Protein AF-A0A9E5QF28-F1 (afdb_monomer_lite)

Radius of gyration: 13.84 Å; chains: 1; bounding box: 33×22×39 Å

Foldseek 3Di:
DPPVVVVVVLVDDDDDLDDPADQAAFQLVRVCVVCVVSVHDSVVSQVVCVVVVNNVRRRPRNVPDDDSD

Sequence (69 aa):
MVDDKSAFSHNVGVVFPEDGLYQRRTVLDNLLISCRIYGLAKERAGTVIELIGLADQKNVLVSKLIGSL

Structure (mmCIF, N/CA/C/O backbone):
data_AF-A0A9E5QF28-F1
#
_entry.id   AF-A0A9E5QF28-F1
#
loop_
_atom_site.group_PDB
_atom_site.id
_atom_site.type_symbol
_atom_si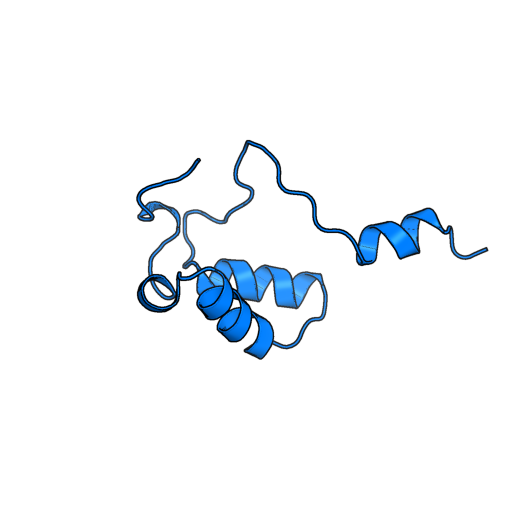te.label_atom_id
_atom_site.label_alt_id
_atom_site.label_comp_id
_atom_site.label_asym_id
_atom_site.label_entity_id
_atom_site.label_seq_id
_atom_site.pdbx_PDB_ins_code
_atom_site.Cartn_x
_atom_site.Cartn_y
_atom_site.Cartn_z
_atom_site.occupancy
_atom_site.B_iso_or_equiv
_atom_site.auth_seq_id
_atom_site.auth_comp_id
_atom_site.auth_asym_id
_atom_site.auth_atom_id
_atom_site.pdbx_PDB_model_num
ATOM 1 N N . MET A 1 1 ? 21.721 5.528 -25.302 1.00 52.09 1 MET A N 1
ATOM 2 C CA . MET A 1 1 ? 21.651 4.727 -24.066 1.00 52.09 1 MET A CA 1
ATOM 3 C C . MET A 1 1 ? 20.492 5.272 -23.265 1.00 52.09 1 MET A C 1
ATOM 5 O O . MET A 1 1 ? 20.567 6.415 -22.838 1.00 52.09 1 MET A O 1
ATOM 9 N N . VAL A 1 2 ? 19.386 4.531 -23.174 1.00 59.97 2 VAL A N 1
ATOM 10 C CA . VAL A 1 2 ? 18.387 4.825 -22.141 1.00 59.97 2 VAL A CA 1
ATOM 11 C C . VAL A 1 2 ? 19.105 4.519 -20.837 1.00 59.97 2 VAL A C 1
ATOM 13 O O . VAL A 1 2 ? 19.561 3.400 -20.647 1.00 59.97 2 VAL A O 1
ATOM 16 N N . ASP A 1 3 ? 19.350 5.568 -20.066 1.00 72.50 3 ASP A N 1
ATOM 17 C CA . ASP A 1 3 ? 20.210 5.593 -18.889 1.00 72.50 3 ASP A CA 1
ATOM 18 C C . ASP A 1 3 ? 19.834 4.436 -17.944 1.00 72.50 3 ASP A C 1
ATOM 20 O O . ASP A 1 3 ? 18.705 4.407 -17.445 1.00 72.50 3 ASP A O 1
ATOM 24 N N . ASP A 1 4 ? 20.731 3.461 -17.730 1.00 79.12 4 ASP A N 1
ATOM 25 C CA . ASP A 1 4 ? 20.471 2.238 -16.939 1.00 79.12 4 ASP A CA 1
ATOM 26 C C . ASP A 1 4 ? 19.894 2.568 -15.551 1.00 79.12 4 ASP A C 1
ATOM 28 O O . ASP A 1 4 ? 19.067 1.842 -14.992 1.00 79.12 4 ASP A O 1
ATOM 32 N N . LYS A 1 5 ? 20.263 3.742 -15.029 1.00 81.62 5 LYS A N 1
ATOM 33 C CA . LYS A 1 5 ? 19.729 4.333 -13.803 1.00 81.62 5 LYS A CA 1
ATOM 34 C C . LYS A 1 5 ? 18.207 4.512 -13.829 1.00 81.62 5 LYS A C 1
ATOM 36 O O . LYS A 1 5 ? 17.540 4.235 -12.833 1.00 81.62 5 LYS A O 1
ATOM 41 N N . SER A 1 6 ? 17.651 4.983 -14.945 1.00 80.81 6 SER A N 1
ATOM 42 C CA . SER A 1 6 ? 16.210 5.199 -15.101 1.00 80.81 6 SER A CA 1
ATOM 43 C C . SER A 1 6 ? 15.454 3.872 -15.095 1.00 80.81 6 SER A C 1
ATOM 45 O O . SER A 1 6 ? 14.459 3.731 -14.384 1.00 80.81 6 SER A O 1
ATOM 47 N N . ALA A 1 7 ? 15.963 2.867 -15.814 1.00 82.44 7 ALA A N 1
ATOM 48 C CA . ALA A 1 7 ? 15.368 1.533 -15.837 1.00 82.44 7 ALA A CA 1
ATOM 49 C C . ALA A 1 7 ? 15.399 0.870 -14.450 1.00 82.44 7 ALA A C 1
ATOM 51 O O . ALA A 1 7 ? 14.408 0.282 -14.020 1.00 82.44 7 ALA A O 1
ATOM 52 N N . PHE A 1 8 ? 16.504 1.013 -13.715 1.00 85.50 8 PHE A N 1
ATOM 53 C CA . PHE A 1 8 ? 16.616 0.502 -12.350 1.00 85.50 8 PHE A CA 1
ATOM 54 C C . PHE A 1 8 ? 15.634 1.188 -11.389 1.00 85.50 8 PHE A C 1
ATOM 56 O O . PHE A 1 8 ? 14.935 0.513 -10.635 1.00 85.50 8 PHE A O 1
ATOM 63 N N . SER A 1 9 ? 15.515 2.518 -11.460 1.00 83.31 9 SER A N 1
ATOM 64 C CA . SER A 1 9 ? 14.629 3.291 -10.579 1.00 83.31 9 SER A CA 1
ATOM 65 C C . SER A 1 9 ? 13.146 2.939 -10.729 1.00 83.31 9 SER A C 1
ATOM 67 O O . SER A 1 9 ? 12.394 3.141 -9.782 1.00 83.31 9 SER A O 1
ATOM 69 N N . HIS A 1 10 ? 12.710 2.431 -11.886 1.00 82.06 10 HIS A N 1
ATOM 70 C CA . HIS A 1 10 ? 11.324 1.991 -12.085 1.00 82.06 10 HIS A CA 1
ATOM 71 C C . HIS A 1 10 ? 11.029 0.612 -11.477 1.00 82.06 10 HIS A C 1
ATOM 73 O O . HIS A 1 10 ? 9.865 0.265 -11.300 1.00 82.06 10 HIS A O 1
ATOM 79 N N . ASN A 1 11 ? 12.063 -0.170 -11.154 1.00 85.44 11 ASN A N 1
ATOM 80 C CA . ASN A 1 11 ? 11.928 -1.545 -10.669 1.00 85.44 11 ASN A CA 1
ATOM 81 C C . ASN A 1 11 ? 12.158 -1.687 -9.157 1.00 85.44 11 ASN A C 1
ATOM 83 O O . ASN A 1 11 ? 11.974 -2.775 -8.613 1.00 85.44 11 ASN A O 1
ATOM 87 N N . VAL A 1 12 ? 12.567 -0.616 -8.474 1.00 87.56 12 VAL A N 1
ATOM 88 C CA . VAL A 1 12 ? 12.892 -0.633 -7.044 1.00 87.56 12 VAL A CA 1
ATOM 89 C C . VAL A 1 12 ? 12.008 0.359 -6.296 1.00 87.56 12 VAL A C 1
ATOM 91 O O . VAL A 1 12 ? 11.897 1.519 -6.680 1.00 87.56 12 VAL A O 1
ATOM 94 N N . GLY A 1 13 ? 11.393 -0.101 -5.205 1.00 86.12 13 GLY A N 1
ATOM 95 C CA . GLY A 1 13 ? 10.708 0.752 -4.234 1.00 86.12 13 GLY A CA 1
ATOM 96 C C . GLY A 1 13 ? 11.622 1.091 -3.058 1.00 86.12 13 GLY A C 1
ATOM 97 O O . GLY A 1 13 ? 12.410 0.251 -2.626 1.00 86.12 13 GLY A O 1
ATOM 98 N N . VAL A 1 14 ? 11.507 2.310 -2.530 1.00 86.06 14 VAL A N 1
ATOM 99 C CA . VAL A 1 14 ? 12.245 2.767 -1.343 1.00 86.06 14 VAL A CA 1
ATOM 100 C C . VAL A 1 14 ? 11.249 3.035 -0.222 1.00 86.06 14 VAL A C 1
ATOM 102 O O . VAL A 1 14 ? 10.209 3.649 -0.454 1.00 86.06 14 VAL A O 1
ATOM 105 N N . VAL A 1 15 ? 11.573 2.576 0.984 1.00 86.94 15 VAL A N 1
ATOM 106 C CA . VAL A 1 15 ? 10.821 2.869 2.207 1.00 86.94 15 VAL A CA 1
ATOM 107 C C . VAL A 1 15 ? 11.709 3.738 3.086 1.00 86.94 15 VAL A C 1
ATOM 109 O O . VAL A 1 15 ? 12.829 3.344 3.409 1.00 86.94 15 VAL A O 1
ATOM 112 N N . PHE A 1 16 ? 11.223 4.929 3.420 1.00 86.19 16 PHE A N 1
ATOM 113 C CA . PHE A 1 16 ? 11.899 5.857 4.322 1.00 86.19 16 PHE A CA 1
ATOM 114 C C . PHE A 1 16 ? 11.380 5.676 5.757 1.00 86.19 16 PHE A C 1
ATOM 116 O O . PHE A 1 16 ? 10.301 5.106 5.931 1.00 86.19 16 PHE A O 1
ATOM 123 N N . PRO A 1 17 ? 12.135 6.126 6.778 1.00 83.62 17 PRO A N 1
ATOM 124 C CA . PRO A 1 17 ? 11.658 6.143 8.160 1.00 83.62 17 PRO A CA 1
ATOM 125 C C . PRO A 1 17 ? 10.378 6.967 8.319 1.00 83.62 17 PRO A C 1
ATOM 127 O O . PRO A 1 17 ? 9.471 6.567 9.037 1.00 83.62 17 PRO A O 1
ATOM 130 N N . GLU A 1 18 ? 10.290 8.101 7.627 1.00 85.62 18 GLU A N 1
ATOM 131 C CA . GLU A 1 18 ? 9.081 8.907 7.568 1.00 85.62 18 GLU A CA 1
ATOM 132 C C . GLU A 1 18 ? 8.081 8.295 6.582 1.00 85.62 18 GLU A C 1
ATOM 134 O O . GLU A 1 18 ? 8.427 7.971 5.439 1.00 85.62 18 GLU A O 1
ATOM 139 N N . ASP A 1 19 ? 6.814 8.176 6.991 1.00 81.88 19 ASP A N 1
ATOM 140 C CA . ASP A 1 19 ? 5.778 7.729 6.069 1.00 81.88 19 ASP A CA 1
ATOM 141 C C . ASP A 1 19 ? 5.500 8.787 4.982 1.00 81.88 19 ASP A C 1
ATOM 143 O O . ASP A 1 19 ? 5.427 9.992 5.224 1.00 81.88 19 ASP A O 1
ATOM 147 N N . GLY A 1 20 ? 5.372 8.319 3.739 1.00 85.81 20 GLY A N 1
ATOM 148 C CA . GLY A 1 20 ? 4.944 9.125 2.592 1.00 85.81 20 GLY A CA 1
ATOM 149 C C . GLY A 1 20 ? 3.440 9.025 2.335 1.00 85.81 20 GLY A C 1
ATOM 150 O O . GLY A 1 20 ? 3.003 9.191 1.194 1.00 85.81 20 GLY A O 1
ATOM 151 N N . LEU A 1 21 ? 2.651 8.654 3.348 1.00 91.38 21 LEU A N 1
ATOM 152 C CA . LEU A 1 21 ? 1.256 8.274 3.169 1.00 91.38 21 LEU A CA 1
ATOM 153 C C . LEU A 1 21 ? 0.322 9.483 3.283 1.00 91.38 21 LEU A C 1
ATOM 155 O O . LEU A 1 21 ? 0.448 10.367 4.131 1.00 91.38 21 LEU A O 1
ATOM 159 N N . TYR A 1 22 ? -0.708 9.497 2.444 1.00 93.88 22 TYR A N 1
ATOM 160 C CA . TYR A 1 22 ? -1.791 10.464 2.527 1.00 93.88 22 TYR A CA 1
ATOM 161 C C . TYR A 1 22 ? -2.669 10.161 3.745 1.00 93.88 22 TYR A C 1
ATOM 163 O O . TYR A 1 22 ? -3.602 9.360 3.686 1.00 93.88 22 TYR A O 1
ATOM 171 N N . GLN A 1 23 ? -2.418 10.886 4.832 1.00 93.62 23 GLN A N 1
ATOM 172 C CA . GLN A 1 23 ? -3.073 10.717 6.135 1.00 93.62 23 GLN A CA 1
ATOM 173 C C .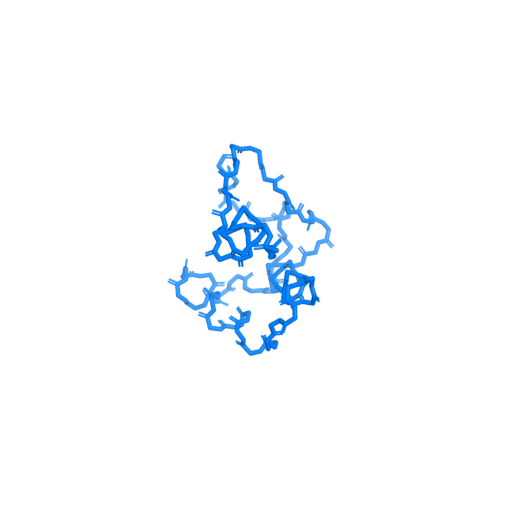 GLN A 1 23 ? -4.608 10.868 6.105 1.00 93.62 23 GLN A C 1
ATOM 175 O O . GLN A 1 23 ? -5.325 10.298 6.926 1.00 93.62 23 GLN A O 1
ATOM 180 N N . ARG A 1 24 ? -5.146 11.626 5.137 1.00 94.88 24 ARG A N 1
ATOM 181 C CA . ARG A 1 24 ? -6.597 11.851 4.950 1.00 94.88 24 ARG A CA 1
ATOM 182 C C . ARG A 1 24 ? -7.255 10.863 3.979 1.00 94.88 24 ARG A C 1
ATOM 184 O O . ARG A 1 24 ? -8.356 11.121 3.497 1.00 94.88 24 ARG A O 1
ATOM 191 N N . ARG A 1 25 ? -6.570 9.774 3.638 1.00 96.31 25 ARG A N 1
ATOM 192 C CA . ARG A 1 25 ? -7.030 8.748 2.698 1.00 96.31 25 ARG A CA 1
ATOM 193 C C . ARG A 1 25 ? -6.986 7.376 3.350 1.00 96.31 25 ARG A C 1
ATOM 195 O O . ARG A 1 25 ? -6.314 7.185 4.362 1.00 96.31 25 ARG A O 1
ATOM 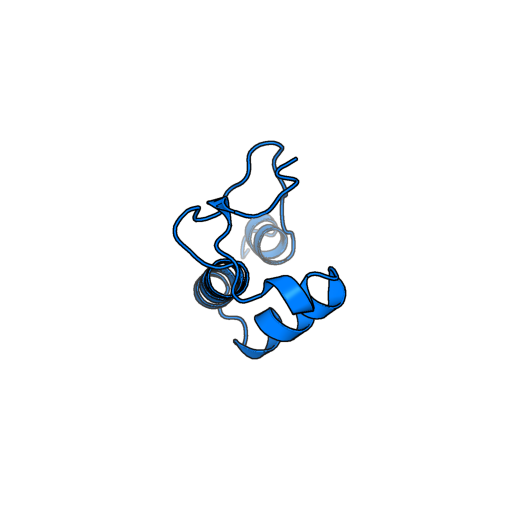202 N N . THR A 1 26 ? -7.740 6.439 2.785 1.00 96.62 26 THR A N 1
ATOM 203 C CA . THR A 1 26 ? -7.720 5.053 3.257 1.00 96.62 26 THR A CA 1
ATOM 204 C C . THR A 1 26 ? -6.427 4.340 2.855 1.00 96.62 26 THR A C 1
ATOM 206 O O . THR A 1 26 ? -5.678 4.830 2.002 1.00 96.62 26 THR A O 1
ATOM 209 N N . VAL A 1 27 ? -6.158 3.176 3.451 1.00 95.06 27 VAL A N 1
ATOM 210 C CA . VAL A 1 27 ? -5.056 2.288 3.030 1.00 95.06 27 VAL A CA 1
ATOM 211 C C . VAL A 1 27 ? -5.168 1.950 1.546 1.00 95.06 27 VAL A C 1
ATOM 213 O O . VAL A 1 27 ? -4.201 2.082 0.795 1.00 95.06 27 VAL A O 1
ATOM 216 N N . LEU A 1 28 ? -6.370 1.574 1.105 1.00 97.12 28 LEU A N 1
ATOM 217 C CA . LEU A 1 28 ? -6.636 1.253 -0.291 1.00 97.12 28 LEU A CA 1
ATOM 218 C C . LEU A 1 28 ? -6.425 2.454 -1.211 1.00 97.12 28 LEU A C 1
ATOM 220 O O . LEU A 1 28 ? -5.774 2.315 -2.244 1.00 97.12 28 LEU A O 1
ATOM 224 N N . ASP A 1 29 ? -6.914 3.634 -0.832 1.00 97.38 29 ASP A N 1
ATOM 225 C CA . ASP A 1 29 ? -6.723 4.849 -1.628 1.00 97.38 29 ASP A CA 1
ATOM 226 C C . ASP A 1 29 ? -5.240 5.185 -1.819 1.00 97.38 29 ASP A C 1
ATOM 228 O O . ASP A 1 29 ? -4.838 5.564 -2.918 1.00 97.38 29 ASP A O 1
ATOM 232 N N . ASN A 1 30 ? -4.419 5.027 -0.774 1.00 95.81 30 ASN A N 1
ATOM 233 C CA . ASN A 1 30 ? -2.975 5.251 -0.860 1.00 95.81 30 ASN A CA 1
ATOM 234 C C . ASN A 1 30 ? -2.327 4.337 -1.910 1.00 95.81 30 ASN A C 1
ATOM 236 O O . ASN A 1 30 ? -1.599 4.817 -2.777 1.00 95.81 30 ASN A O 1
ATOM 240 N N . LEU A 1 31 ? -2.663 3.045 -1.906 1.00 95.50 31 LEU A N 1
ATOM 241 C CA . LEU A 1 31 ? -2.141 2.096 -2.893 1.00 95.50 31 LEU A CA 1
ATOM 242 C C . LEU A 1 31 ? -2.705 2.317 -4.301 1.00 95.50 31 LEU A C 1
ATOM 244 O O . LEU A 1 31 ? -1.985 2.135 -5.283 1.00 95.50 31 LEU A O 1
ATOM 248 N N . LEU A 1 32 ? -3.963 2.744 -4.432 1.00 97.44 32 LEU A N 1
ATOM 249 C CA . LEU A 1 32 ? -4.546 3.105 -5.728 1.00 97.44 32 LEU A CA 1
ATOM 250 C C . LEU A 1 32 ? -3.862 4.334 -6.341 1.00 97.44 32 LEU A C 1
ATOM 252 O O . LEU A 1 32 ? -3.673 4.380 -7.559 1.00 97.44 32 LEU A O 1
ATOM 256 N N . ILE A 1 33 ? -3.460 5.309 -5.519 1.00 95.38 33 ILE A N 1
ATOM 257 C CA . ILE A 1 33 ? -2.658 6.454 -5.969 1.00 95.38 33 ILE A CA 1
ATOM 258 C C . ILE A 1 33 ? -1.310 5.964 -6.503 1.00 95.38 33 ILE A C 1
ATOM 260 O O . ILE A 1 33 ? -0.944 6.332 -7.619 1.00 95.38 33 ILE A O 1
ATOM 264 N N . SER A 1 34 ? -0.617 5.080 -5.778 1.00 92.62 34 SER A N 1
ATOM 265 C CA . SER A 1 34 ? 0.626 4.469 -6.265 1.00 92.62 34 SER A CA 1
ATOM 266 C C . SER A 1 34 ? 0.410 3.721 -7.582 1.00 92.62 34 SER A C 1
ATOM 268 O O . SER A 1 34 ? 1.161 3.930 -8.532 1.00 92.62 34 SER A O 1
ATOM 270 N N . CYS A 1 35 ? -0.656 2.923 -7.701 1.00 94.69 35 CYS A N 1
ATOM 271 C CA . CYS A 1 35 ? -0.975 2.231 -8.951 1.00 94.69 35 CYS A CA 1
ATOM 272 C C . CYS A 1 35 ? -1.161 3.216 -10.112 1.00 94.69 35 CYS A C 1
ATOM 274 O O . CYS A 1 35 ? -0.656 2.981 -11.202 1.00 94.69 35 CYS A O 1
ATOM 276 N N . ARG A 1 36 ? -1.818 4.358 -9.880 1.00 94.69 36 ARG A N 1
ATOM 277 C CA . ARG A 1 36 ? -1.982 5.399 -10.902 1.00 94.69 36 ARG A CA 1
ATOM 278 C C . ARG A 1 36 ? -0.655 6.051 -11.297 1.00 94.69 36 ARG A C 1
ATOM 280 O O . ARG A 1 36 ? -0.455 6.298 -12.481 1.00 94.69 36 ARG A O 1
ATOM 287 N N . ILE A 1 37 ? 0.220 6.340 -10.333 1.00 90.88 37 ILE A N 1
ATOM 288 C CA . ILE A 1 37 ? 1.526 6.974 -10.579 1.00 90.88 37 ILE A CA 1
ATOM 289 C C . ILE A 1 37 ? 2.428 6.050 -11.403 1.00 90.88 37 ILE A C 1
ATOM 291 O O . ILE A 1 37 ? 3.064 6.503 -12.349 1.00 90.88 37 ILE A O 1
ATOM 295 N N . TYR A 1 38 ? 2.438 4.757 -11.077 1.00 89.12 38 TYR A N 1
ATOM 296 C CA . TYR A 1 38 ? 3.302 3.763 -11.720 1.00 89.12 38 TYR A CA 1
ATOM 297 C C . TYR A 1 38 ? 2.633 3.002 -12.878 1.00 89.12 38 TYR A C 1
ATOM 299 O O . TYR A 1 38 ? 3.226 2.074 -13.420 1.00 89.12 38 TYR A O 1
ATOM 307 N N . GLY A 1 39 ? 1.404 3.361 -13.266 1.00 91.81 39 GLY A N 1
ATOM 308 C CA . GLY A 1 39 ? 0.686 2.707 -14.367 1.00 91.81 39 GLY A CA 1
ATOM 309 C C . GLY A 1 39 ? 0.313 1.240 -14.108 1.00 91.81 39 GLY A C 1
ATOM 310 O O . GLY A 1 39 ? 0.218 0.455 -15.047 1.00 91.81 39 GLY A O 1
ATOM 311 N N . LEU A 1 40 ? 0.114 0.855 -12.845 1.00 92.31 40 LEU A N 1
ATOM 312 C CA . LEU A 1 40 ? -0.251 -0.502 -12.438 1.00 92.31 40 LEU A CA 1
ATOM 313 C C . LEU A 1 40 ? -1.773 -0.713 -12.444 1.00 92.31 40 LEU A C 1
ATOM 315 O O . LEU A 1 40 ? -2.561 0.213 -12.238 1.00 92.31 40 LEU A O 1
ATOM 319 N N . ALA A 1 41 ? -2.182 -1.970 -12.622 1.00 96.38 41 ALA A N 1
ATOM 320 C CA . ALA A 1 41 ? -3.575 -2.394 -12.523 1.00 96.38 41 ALA A CA 1
ATOM 321 C C . ALA A 1 41 ? -4.137 -2.153 -11.108 1.00 96.38 41 ALA A C 1
ATOM 323 O O . ALA A 1 41 ? -3.449 -2.380 -10.112 1.00 96.38 41 ALA A O 1
ATOM 324 N N . LYS A 1 42 ? -5.398 -1.720 -11.001 1.00 94.69 42 LYS A N 1
ATOM 325 C CA . LYS A 1 42 ? -6.020 -1.365 -9.709 1.00 94.69 42 LYS A CA 1
ATOM 326 C C . LYS A 1 42 ? -6.173 -2.571 -8.787 1.00 94.69 42 LYS A C 1
ATOM 328 O O . LYS A 1 42 ? -6.068 -2.442 -7.572 1.00 94.69 42 LYS A O 1
ATOM 333 N N . GLU A 1 43 ? -6.381 -3.743 -9.371 1.00 96.31 43 GLU A N 1
ATOM 334 C CA . GLU A 1 43 ? -6.523 -5.033 -8.700 1.00 96.31 43 GLU A CA 1
ATOM 335 C C . GLU A 1 43 ? -5.276 -5.351 -7.865 1.00 96.31 43 GLU A C 1
ATOM 337 O O . GLU A 1 43 ? -5.381 -5.946 -6.791 1.00 96.31 43 GLU A O 1
ATOM 342 N N . ARG A 1 44 ? -4.103 -4.860 -8.300 1.00 95.25 44 ARG A N 1
ATOM 343 C CA . ARG A 1 44 ? -2.842 -5.014 -7.573 1.00 95.25 44 ARG A CA 1
ATOM 344 C C . ARG A 1 44 ? -2.909 -4.414 -6.173 1.00 95.25 44 ARG A C 1
ATOM 346 O O . ARG A 1 44 ? -2.316 -4.986 -5.265 1.00 95.25 44 ARG A O 1
ATOM 353 N N . ALA A 1 45 ? -3.630 -3.307 -5.984 1.00 96.44 45 ALA A N 1
ATOM 354 C CA . ALA A 1 45 ? -3.790 -2.694 -4.669 1.00 96.44 45 ALA A CA 1
ATOM 355 C C . ALA A 1 45 ? -4.491 -3.650 -3.692 1.00 96.44 45 ALA A C 1
ATOM 357 O O . ALA A 1 4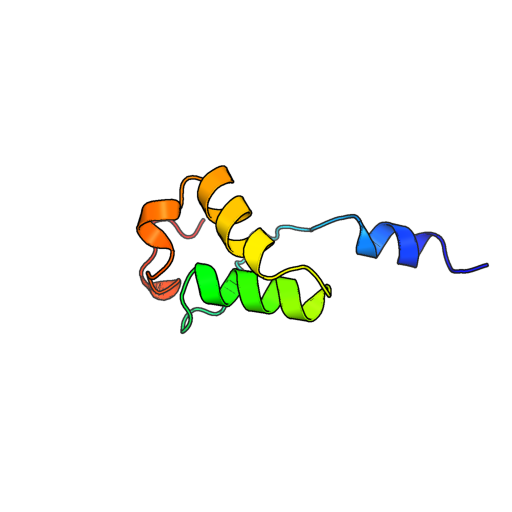5 ? -4.031 -3.808 -2.567 1.00 96.44 45 ALA A O 1
ATOM 358 N N . GLY A 1 46 ? -5.541 -4.349 -4.140 1.00 95.44 46 GLY A N 1
ATOM 359 C CA . GLY A 1 46 ? -6.228 -5.363 -3.336 1.00 95.44 46 GLY A CA 1
ATOM 360 C C . GLY A 1 46 ? -5.305 -6.523 -2.963 1.00 95.44 46 GLY A C 1
ATOM 361 O O . GLY A 1 46 ? -5.158 -6.833 -1.784 1.00 95.44 46 GLY A O 1
ATOM 362 N N . THR A 1 47 ? -4.597 -7.085 -3.949 1.00 96.19 47 THR A N 1
ATOM 363 C CA . THR A 1 47 ? -3.638 -8.178 -3.714 1.00 96.19 47 THR A CA 1
ATOM 364 C C . THR A 1 47 ? -2.536 -7.779 -2.733 1.00 96.19 47 THR A C 1
ATOM 366 O O . THR A 1 47 ? -2.167 -8.562 -1.867 1.00 96.19 47 THR A O 1
ATOM 369 N N . VAL A 1 48 ? -1.985 -6.565 -2.849 1.00 95.69 48 VAL A N 1
ATOM 370 C CA . VAL A 1 48 ? -0.914 -6.097 -1.955 1.00 95.69 48 VAL A CA 1
ATOM 371 C C . VAL A 1 48 ? -1.415 -5.955 -0.523 1.00 95.69 48 VAL A C 1
ATOM 373 O O . VAL A 1 48 ? -0.717 -6.379 0.391 1.00 95.69 48 VAL A O 1
ATOM 376 N N . ILE A 1 49 ? -2.619 -5.414 -0.323 1.00 95.19 49 ILE A N 1
ATOM 377 C CA . ILE A 1 49 ? -3.224 -5.288 1.009 1.00 95.19 49 ILE A CA 1
ATOM 378 C C . ILE A 1 49 ? -3.393 -6.657 1.676 1.00 95.19 49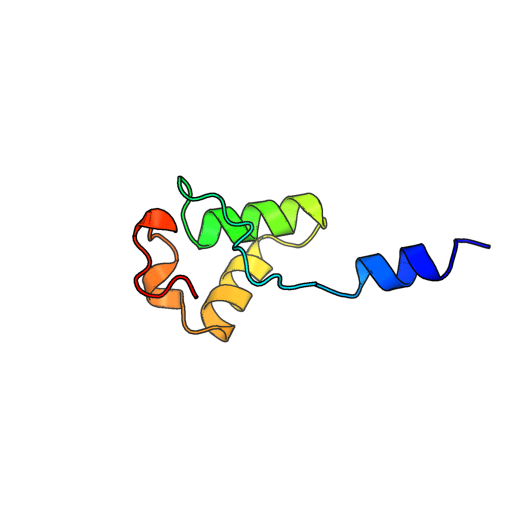 ILE A C 1
ATOM 380 O O . ILE A 1 49 ? -3.119 -6.792 2.868 1.00 95.19 49 ILE A O 1
ATOM 384 N N . GLU A 1 50 ? -3.828 -7.664 0.918 1.00 95.81 50 GLU A N 1
ATOM 385 C CA . GLU A 1 50 ? -3.929 -9.041 1.408 1.00 95.81 50 GLU A CA 1
ATOM 386 C C . GLU A 1 50 ? -2.552 -9.602 1.781 1.00 95.81 50 GLU A C 1
ATOM 388 O O . GLU A 1 50 ? -2.385 -10.142 2.873 1.00 95.81 50 GLU A O 1
ATOM 393 N N . LEU A 1 51 ? -1.545 -9.407 0.921 1.00 96.00 51 LEU A N 1
ATOM 394 C CA . LEU A 1 51 ? -0.179 -9.896 1.139 1.00 96.00 51 LEU A CA 1
ATOM 395 C C . LEU A 1 51 ? 0.485 -9.320 2.396 1.00 96.00 51 LEU A C 1
ATOM 397 O O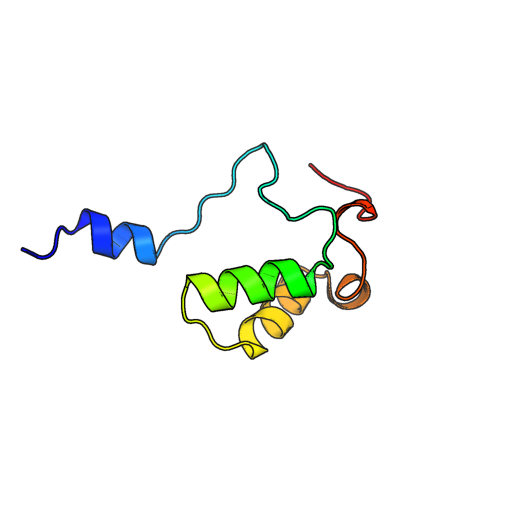 . LEU A 1 51 ? 1.258 -10.020 3.043 1.00 96.00 51 LEU A O 1
ATOM 401 N N . ILE A 1 52 ? 0.196 -8.064 2.746 1.00 92.31 52 ILE A N 1
ATOM 402 C CA . ILE A 1 52 ? 0.753 -7.405 3.940 1.00 92.31 52 ILE A CA 1
ATOM 403 C C . ILE A 1 52 ? -0.138 -7.554 5.183 1.00 92.31 52 ILE A C 1
ATOM 405 O O . ILE A 1 52 ? 0.129 -6.927 6.204 1.00 92.31 52 ILE A O 1
ATOM 409 N N . GLY A 1 53 ? -1.203 -8.361 5.109 1.00 93.50 53 GLY A N 1
ATOM 410 C CA . GLY A 1 53 ? -2.081 -8.639 6.248 1.00 93.50 53 GLY A CA 1
ATOM 411 C C . GLY A 1 53 ? -2.980 -7.471 6.665 1.00 93.50 53 GLY A C 1
ATOM 412 O O . GLY A 1 53 ? -3.468 -7.452 7.790 1.00 93.50 53 GLY A O 1
ATOM 413 N N . LEU A 1 54 ? -3.227 -6.500 5.778 1.00 94.00 54 LEU A N 1
ATOM 414 C CA . LEU A 1 54 ? -4.070 -5.327 6.056 1.00 94.00 54 LEU A CA 1
ATOM 415 C C . LEU A 1 54 ? -5.467 -5.411 5.419 1.00 94.00 54 LEU A C 1
ATOM 417 O O . LEU A 1 54 ? -6.163 -4.398 5.327 1.00 94.00 54 LEU A O 1
ATOM 421 N N . ALA A 1 55 ? -5.903 -6.600 4.989 1.00 93.88 55 ALA A N 1
ATOM 422 C CA . ALA A 1 55 ? -7.205 -6.820 4.342 1.00 93.88 55 ALA A CA 1
ATOM 423 C C . ALA A 1 55 ? -8.379 -6.226 5.136 1.00 93.88 55 ALA A C 1
ATOM 425 O O . ALA A 1 55 ? -9.197 -5.488 4.574 1.00 93.88 55 ALA A O 1
ATOM 426 N N . ASP A 1 56 ? -8.399 -6.455 6.449 1.00 94.75 56 ASP A N 1
ATOM 427 C CA . ASP A 1 56 ? -9.452 -5.968 7.348 1.00 94.75 56 ASP A CA 1
ATOM 428 C C . ASP A 1 56 ? -9.405 -4.447 7.560 1.00 94.75 56 ASP A C 1
ATOM 430 O O . ASP A 1 56 ? -10.392 -3.828 7.954 1.00 94.75 56 ASP A O 1
ATOM 434 N N . GLN A 1 57 ? -8.269 -3.818 7.249 1.00 94.75 57 GLN A N 1
ATOM 435 C CA . GLN A 1 57 ? -8.027 -2.388 7.441 1.00 94.75 57 GLN A CA 1
ATOM 436 C C . GLN A 1 57 ? -8.044 -1.593 6.130 1.00 94.75 57 GLN A C 1
ATOM 438 O O . GLN A 1 57 ? -7.797 -0.388 6.133 1.00 94.75 57 GLN A O 1
ATOM 443 N N . LYS A 1 58 ? -8.392 -2.217 4.996 1.00 94.88 58 LYS A N 1
ATOM 444 C CA . LYS A 1 58 ? -8.320 -1.585 3.665 1.00 94.88 58 LYS A CA 1
ATOM 445 C C . LYS A 1 58 ? -9.068 -0.248 3.553 1.00 94.88 58 LYS A C 1
ATOM 447 O O . LYS A 1 58 ? -8.624 0.651 2.845 1.00 94.88 58 LYS A O 1
ATOM 452 N N . ASN A 1 59 ? -10.184 -0.114 4.274 1.00 96.38 59 ASN A N 1
ATOM 453 C CA . ASN A 1 59 ? -11.052 1.069 4.270 1.00 96.38 59 ASN A CA 1
ATOM 454 C C . ASN A 1 59 ? -10.794 2.016 5.458 1.00 96.38 59 ASN A C 1
ATOM 456 O O . ASN A 1 59 ? -11.527 2.986 5.648 1.00 96.38 59 ASN A O 1
ATOM 460 N N . VAL A 1 60 ? -9.783 1.737 6.282 1.00 95.75 60 VAL A N 1
ATOM 461 C CA . VAL A 1 60 ? -9.409 2.573 7.425 1.00 95.75 60 VAL A CA 1
ATOM 462 C C . VAL A 1 60 ? -8.563 3.739 6.924 1.00 95.75 60 VAL A C 1
ATOM 464 O O . VAL A 1 60 ? -7.715 3.568 6.050 1.00 95.75 60 VAL A O 1
ATOM 467 N N . LEU A 1 61 ? -8.812 4.940 7.456 1.00 95.38 61 LEU A N 1
ATOM 468 C CA . LEU A 1 61 ? -7.957 6.102 7.205 1.00 95.38 61 LEU A CA 1
ATOM 469 C C . LEU A 1 61 ? -6.556 5.840 7.753 1.00 95.38 61 LEU A C 1
ATOM 471 O O . LEU A 1 61 ? -6.434 5.382 8.885 1.00 95.38 61 LEU A O 1
ATOM 475 N N . VAL A 1 62 ? -5.518 6.204 7.002 1.00 93.12 62 VAL A N 1
ATOM 476 C CA . VAL A 1 62 ? -4.127 6.029 7.452 1.00 93.12 62 VAL A CA 1
ATOM 477 C C . VAL A 1 62 ? -3.875 6.731 8.788 1.00 93.12 62 VAL A C 1
ATOM 479 O O . VAL A 1 62 ? -3.265 6.144 9.669 1.00 93.12 62 VAL A O 1
ATOM 482 N N . SER A 1 63 ? -4.465 7.907 9.019 1.00 92.56 63 SER A N 1
ATOM 483 C CA . SER A 1 63 ? -4.358 8.607 10.310 1.00 92.56 63 SER A CA 1
ATOM 484 C C . SER A 1 63 ? -4.949 7.860 11.514 1.00 92.56 63 SER A C 1
ATOM 486 O O . SER A 1 63 ? -4.769 8.287 12.651 1.00 92.56 63 SER A O 1
ATOM 488 N N . LYS A 1 64 ? -5.703 6.782 11.278 1.00 91.69 64 LYS A N 1
ATOM 489 C CA . LYS A 1 64 ? -6.312 5.929 12.306 1.00 91.69 64 LYS A CA 1
ATOM 490 C C . LYS A 1 64 ? -5.646 4.556 12.409 1.00 91.69 64 LYS A C 1
ATOM 492 O O . LYS A 1 64 ? -6.090 3.748 13.222 1.00 91.69 64 LYS A O 1
ATOM 497 N N . LEU A 1 65 ? -4.631 4.274 11.592 1.00 86.88 65 LEU A N 1
ATOM 498 C CA . LEU A 1 65 ? -3.835 3.062 11.733 1.00 86.88 65 LEU A CA 1
ATOM 499 C C . LEU A 1 65 ? -3.002 3.158 13.008 1.00 86.88 65 LEU A C 1
ATOM 501 O O . LEU A 1 65 ? -2.242 4.102 13.210 1.00 86.88 65 LEU A O 1
ATOM 505 N N . ILE A 1 66 ? -3.168 2.170 13.880 1.00 68.94 66 ILE A N 1
ATOM 506 C CA . ILE A 1 66 ? -2.365 2.044 15.091 1.00 68.94 66 ILE A CA 1
ATOM 507 C C . ILE A 1 66 ? -1.107 1.278 14.692 1.00 68.94 66 ILE A C 1
ATOM 509 O O . ILE A 1 66 ? -1.195 0.116 14.304 1.00 68.94 66 ILE A O 1
ATOM 513 N N . GLY A 1 67 ? 0.042 1.947 14.765 1.00 65.50 67 GLY A N 1
ATOM 514 C CA . GLY A 1 67 ? 1.326 1.396 14.328 1.00 65.50 67 GLY A CA 1
ATOM 515 C C . GLY A 1 67 ? 1.924 2.103 13.115 1.00 65.50 67 GLY A C 1
ATOM 516 O O . GLY A 1 67 ? 2.484 1.434 12.250 1.00 65.50 67 GLY A O 1
ATOM 517 N N . SER A 1 68 ? 1.823 3.436 13.036 1.00 51.41 68 SER A N 1
ATOM 518 C CA . SER A 1 68 ? 2.824 4.184 12.271 1.00 51.41 68 SER A CA 1
ATOM 519 C C . SER A 1 68 ? 4.177 3.911 12.930 1.00 51.41 68 SER A C 1
ATOM 521 O O . SER A 1 68 ? 4.321 4.161 14.131 1.00 51.41 68 SER A O 1
ATOM 523 N N . LEU A 1 69 ? 5.092 3.303 12.174 1.00 46.28 69 LEU A N 1
ATOM 524 C CA . LEU A 1 69 ? 6.484 3.104 12.580 1.00 46.28 69 LEU A CA 1
ATOM 525 C C . LEU A 1 69 ? 7.124 4.427 13.019 1.00 46.28 69 LEU A C 1
ATOM 527 O O . LEU A 1 69 ? 6.761 5.472 12.434 1.00 46.28 69 LEU A O 1
#

pLDDT: mean 88.36, std 11.22, range [46.28, 97.44]

Secondary structure (DSSP, 8-state):
---HHHHHHHH-----SS----TTSBHHHHHHHHHHHHT--THHHHHHHHHTT-GGGTTSBGGG-S---